Protein AF-A0A9K3JMQ7-F1 (afdb_monomer)

Sequence (99 aa):
MACERYFRIPDPVSRMARLDEGLKDITVRLMHLDPPQQFTNGTRRERKIDGGFRYTLTRWKKFMKAARINVRDRVHYSFDENDQVLSVELVVPYVRRSH

Solvent-accessible surface area (backbone atoms only — not comparable to full-atom values): 6060 Å² total; per-residue (Å²): 136,90,76,94,66,65,84,67,59,48,72,68,56,42,58,62,63,40,44,87,84,42,77,50,64,38,33,38,35,34,62,64,41,90,75,63,46,72,53,74,37,45,46,41,85,43,77,44,94,89,60,65,76,46,51,35,50,72,56,44,71,59,49,35,62,73,66,72,57,57,68,76,38,49,72,43,66,50,70,42,63,91,78,33,32,40,34,36,59,41,77,46,76,65,78,80,79,84,127

Radius of gyration: 13.95 Å; Cα contacts (8 Å, |Δi|>4): 159; chains: 1; bounding box: 29×41×32 Å

Nearest PDB structures (foldseek):
  8oj1-assembly1_A-2  TM=5.433E-01  e=5.582E-02  Marchantia polymorpha
  7et6-assembly1_A  TM=5.514E-01  e=2.271E-01  Arabidopsis thaliana
  5vcb-assembly5_U  TM=3.945E-01  e=5.418E+00  Escherichia coli K-12
  5mmm-assembly1_J  TM=3.489E-01  e=5.418E+00  Spinacia oleracea
  1e9s-assembly2_K  TM=3.407E-01  e=9.382E+00  Escherichia coli

Secondary structure (DSSP, 8-state):
-----S----HHHHHHTTTTT---EEEEEETTSSS-EEEEEEEEEEE-TTSSEEEEETTHHHHHHHTTPPTT-EEEEEEETTTTEEEEEEEE-------

pLDDT: mean 84.37, std 12.42, range [34.94, 94.31]

Structure (mmCIF, N/CA/C/O backbone):
data_AF-A0A9K3JMQ7-F1
#
_entry.id   AF-A0A9K3JMQ7-F1
#
loop_
_atom_site.group_PDB
_atom_site.id
_atom_site.type_symbol
_atom_site.label_atom_id
_atom_site.label_alt_id
_atom_site.label_comp_id
_atom_site.label_asym_id
_atom_site.label_entity_id
_atom_site.label_seq_id
_atom_site.pdbx_PDB_ins_code
_atom_site.Cartn_x
_atom_site.Cartn_y
_atom_site.Cartn_z
_atom_site.occupancy
_atom_site.B_iso_or_equiv
_atom_site.auth_seq_id
_atom_site.auth_comp_id
_atom_site.auth_asym_id
_atom_site.auth_atom_id
_atom_site.pdbx_PDB_model_num
ATOM 1 N N . MET A 1 1 ? 11.463 -23.941 -4.158 1.00 36.66 1 MET A N 1
ATOM 2 C CA . MET A 1 1 ? 10.575 -22.943 -4.799 1.00 36.66 1 MET A CA 1
ATOM 3 C C . MET A 1 1 ? 10.173 -21.916 -3.748 1.00 36.66 1 MET A C 1
ATOM 5 O O . MET A 1 1 ? 9.362 -22.218 -2.882 1.00 36.66 1 MET A O 1
ATOM 9 N N . ALA A 1 2 ? 10.851 -20.768 -3.699 1.00 36.75 2 ALA A N 1
ATOM 10 C CA . ALA A 1 2 ? 10.751 -19.853 -2.563 1.00 36.75 2 ALA A CA 1
ATOM 11 C C . ALA A 1 2 ? 9.576 -18.864 -2.702 1.00 36.75 2 ALA A C 1
ATOM 13 O O . ALA A 1 2 ? 9.628 -17.925 -3.488 1.00 36.75 2 ALA A O 1
ATOM 14 N N . CYS A 1 3 ? 8.575 -19.057 -1.840 1.00 34.94 3 CYS A N 1
ATOM 15 C CA . CYS A 1 3 ? 7.827 -17.999 -1.154 1.00 34.94 3 CYS A CA 1
ATOM 16 C C . CYS A 1 3 ? 7.085 -16.946 -2.001 1.00 34.94 3 CYS A C 1
ATOM 18 O O . CYS A 1 3 ? 7.414 -15.758 -1.980 1.00 34.94 3 CYS A O 1
ATOM 20 N N . GLU A 1 4 ? 5.945 -17.321 -2.579 1.00 47.03 4 GLU A N 1
ATOM 21 C CA . GLU A 1 4 ? 4.852 -16.362 -2.806 1.00 47.03 4 GLU A CA 1
ATOM 22 C C . GLU A 1 4 ? 3.832 -16.470 -1.673 1.00 47.03 4 GLU A C 1
ATOM 24 O O . GLU A 1 4 ? 2.730 -16.989 -1.808 1.00 47.03 4 GLU A O 1
ATOM 29 N N . ARG A 1 5 ? 4.264 -16.046 -0.484 1.00 52.50 5 ARG A N 1
ATOM 30 C CA . ARG A 1 5 ? 3.448 -16.028 0.733 1.00 52.50 5 ARG A CA 1
ATOM 31 C C . ARG A 1 5 ? 3.430 -14.644 1.377 1.00 52.50 5 ARG A C 1
ATOM 33 O O . ARG A 1 5 ? 3.340 -14.565 2.586 1.00 52.50 5 ARG A O 1
ATOM 40 N N . TYR A 1 6 ? 3.536 -13.547 0.632 1.00 57.22 6 TYR A N 1
ATOM 41 C CA . TYR A 1 6 ? 3.486 -12.212 1.242 1.00 57.22 6 TYR A CA 1
ATOM 42 C C . TYR A 1 6 ? 2.729 -11.238 0.347 1.00 57.22 6 TYR A C 1
ATOM 44 O O . TYR A 1 6 ? 2.836 -11.324 -0.876 1.00 57.22 6 TYR A O 1
ATOM 52 N N . PHE A 1 7 ? 1.988 -10.314 0.967 1.00 60.50 7 PHE A N 1
ATOM 53 C CA . PHE A 1 7 ? 1.522 -9.097 0.301 1.00 60.50 7 PHE A CA 1
ATOM 54 C C . PHE A 1 7 ? 2.766 -8.344 -0.232 1.00 60.50 7 PHE A C 1
ATOM 56 O O . PHE A 1 7 ? 3.876 -8.548 0.267 1.00 60.50 7 PHE A O 1
ATOM 63 N N . ARG A 1 8 ? 2.634 -7.580 -1.314 1.00 76.12 8 ARG A N 1
ATOM 64 C CA . ARG A 1 8 ? 3.725 -6.845 -1.987 1.00 76.12 8 ARG A CA 1
ATOM 65 C C . ARG A 1 8 ? 3.155 -5.534 -2.516 1.00 76.12 8 ARG A C 1
ATOM 67 O O . ARG A 1 8 ? 1.933 -5.405 -2.561 1.00 76.12 8 ARG A O 1
ATOM 74 N N . ILE A 1 9 ? 4.009 -4.591 -2.933 1.00 83.00 9 ILE A N 1
ATOM 75 C CA . ILE A 1 9 ? 3.520 -3.400 -3.642 1.00 83.00 9 ILE A CA 1
ATOM 76 C C . ILE A 1 9 ? 2.812 -3.890 -4.913 1.00 83.00 9 ILE A C 1
ATOM 78 O O . ILE A 1 9 ? 3.441 -4.584 -5.715 1.00 83.00 9 ILE A O 1
ATOM 82 N N . PRO A 1 10 ? 1.519 -3.585 -5.094 1.00 83.25 10 PRO A N 1
ATOM 83 C CA . PRO A 1 10 ? 0.778 -4.032 -6.264 1.00 83.25 10 PRO A CA 1
ATOM 84 C C . PRO A 1 10 ? 1.377 -3.459 -7.553 1.00 83.25 10 PRO A C 1
ATOM 86 O O . PRO A 1 10 ? 1.842 -2.318 -7.574 1.00 83.25 10 PRO A O 1
ATOM 89 N N . ASP A 1 11 ? 1.335 -4.217 -8.649 1.00 84.06 11 ASP A N 1
ATOM 90 C CA . ASP A 1 11 ? 1.858 -3.767 -9.948 1.00 84.06 11 ASP A CA 1
ATOM 91 C C . ASP A 1 11 ? 1.241 -2.424 -10.417 1.00 84.06 11 ASP A C 1
ATOM 93 O O . ASP A 1 11 ? 1.986 -1.583 -10.923 1.00 84.06 11 ASP A O 1
ATOM 97 N N . PRO A 1 12 ? -0.067 -2.134 -10.209 1.00 87.25 12 PRO A N 1
ATOM 98 C CA . PRO A 1 12 ? -0.622 -0.806 -10.482 1.00 87.25 12 PRO A CA 1
ATOM 99 C C . PRO A 1 12 ? 0.054 0.310 -9.679 1.00 87.25 12 PRO A C 1
ATOM 101 O O . PRO A 1 12 ? 0.402 1.336 -10.249 1.00 87.25 12 PRO A O 1
ATOM 104 N N . VAL A 1 13 ? 0.299 0.092 -8.383 1.00 88.44 13 VAL A N 1
ATOM 105 C CA . VAL A 1 13 ? 0.971 1.071 -7.511 1.00 88.44 13 VAL A CA 1
ATOM 106 C C . VAL A 1 13 ? 2.414 1.274 -7.946 1.00 88.44 13 VAL A C 1
ATOM 108 O O . VAL A 1 13 ? 2.877 2.402 -8.009 1.00 88.44 13 VAL A O 1
ATOM 111 N N . SER A 1 14 ? 3.111 0.196 -8.305 1.00 87.69 14 SER A N 1
ATOM 112 C CA . SER A 1 14 ? 4.496 0.283 -8.778 1.00 87.69 14 SER A CA 1
ATOM 113 C C . SER A 1 14 ? 4.619 1.128 -10.049 1.00 87.69 14 SER A C 1
ATOM 115 O O . SER A 1 14 ? 5.574 1.890 -10.176 1.00 87.69 14 SER A O 1
ATOM 117 N N . ARG A 1 15 ? 3.641 1.008 -10.961 1.00 89.06 15 ARG A N 1
ATOM 118 C CA . ARG A 1 15 ? 3.561 1.813 -12.188 1.00 89.06 15 ARG A CA 1
ATOM 119 C C . ARG A 1 15 ? 3.221 3.272 -11.900 1.00 89.06 15 ARG A C 1
ATOM 121 O O . ARG A 1 15 ? 3.927 4.142 -12.386 1.00 89.06 15 ARG A O 1
ATOM 128 N N . MET A 1 16 ? 2.206 3.538 -11.075 1.00 90.81 16 MET A N 1
ATOM 129 C CA . MET A 1 16 ? 1.845 4.910 -10.678 1.00 90.81 16 MET A CA 1
ATOM 130 C C . MET A 1 16 ? 2.993 5.602 -9.927 1.00 90.81 16 MET A C 1
ATOM 132 O O . MET A 1 16 ? 3.287 6.765 -10.148 1.00 90.81 16 MET A O 1
ATOM 136 N N . ALA A 1 17 ? 3.731 4.879 -9.086 1.00 89.56 17 ALA A N 1
ATOM 137 C CA . ALA A 1 17 ? 4.910 5.413 -8.405 1.00 89.56 17 ALA A CA 1
ATOM 138 C C . ALA A 1 17 ? 6.134 5.604 -9.334 1.00 89.56 17 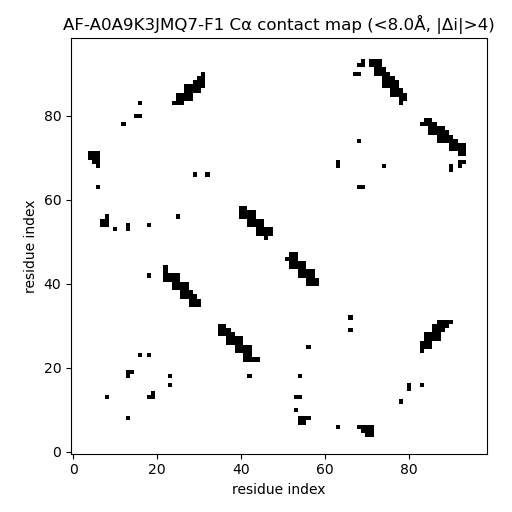ALA A C 1
ATOM 140 O O . ALA A 1 17 ? 7.128 6.224 -8.937 1.00 89.56 17 ALA A O 1
ATOM 141 N N . ARG A 1 18 ? 6.078 5.097 -10.577 1.00 91.12 18 ARG A N 1
ATOM 142 C CA . ARG A 1 18 ? 7.174 5.111 -11.566 1.00 91.12 18 ARG A CA 1
ATOM 143 C C . ARG A 1 18 ? 8.465 4.507 -11.002 1.00 91.12 18 ARG A C 1
ATOM 145 O O . ARG A 1 18 ? 9.554 5.061 -11.156 1.00 91.12 18 ARG A O 1
ATOM 152 N N . LEU A 1 19 ? 8.338 3.380 -10.289 1.00 89.25 19 LEU A N 1
ATOM 153 C CA . LEU A 1 19 ? 9.474 2.712 -9.629 1.00 89.25 19 LEU A CA 1
A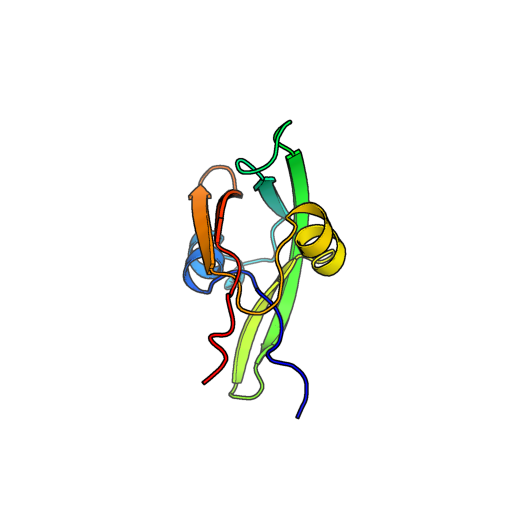TOM 154 C C . LEU A 1 19 ? 10.446 2.053 -10.618 1.00 89.25 19 LEU A C 1
ATOM 156 O O . LEU A 1 19 ? 11.566 1.683 -10.257 1.00 89.25 19 LEU A O 1
ATOM 160 N N . ASP A 1 20 ? 10.012 1.870 -11.860 1.00 86.12 20 ASP A N 1
ATOM 161 C CA . ASP A 1 20 ? 10.824 1.430 -12.988 1.00 86.12 20 ASP A CA 1
ATOM 162 C C . ASP A 1 20 ? 11.802 2.493 -13.479 1.00 86.12 20 ASP A C 1
ATOM 164 O O . ASP A 1 20 ? 12.930 2.141 -13.825 1.00 86.12 20 ASP A O 1
ATOM 168 N N . GLU A 1 21 ? 11.428 3.767 -13.401 1.00 88.94 21 GLU A N 1
ATOM 169 C CA . GLU A 1 21 ? 12.310 4.886 -13.738 1.00 88.94 21 GLU A CA 1
ATOM 170 C C . GLU A 1 21 ? 13.301 5.205 -12.611 1.00 88.94 21 GLU A C 1
ATOM 172 O O . GLU A 1 21 ? 14.426 5.637 -12.860 1.00 88.94 21 GLU A O 1
ATOM 177 N N . GLY A 1 22 ? 12.912 4.955 -11.360 1.00 88.69 22 GLY A N 1
ATOM 178 C CA . GLY A 1 22 ? 13.779 5.140 -10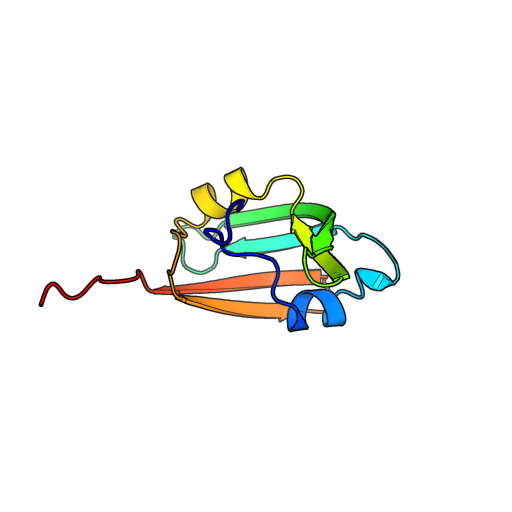.205 1.00 88.69 22 GLY A CA 1
ATOM 179 C C . GLY A 1 22 ? 13.122 4.674 -8.914 1.00 88.69 22 GLY A C 1
ATOM 180 O O . GLY A 1 22 ? 11.928 4.870 -8.704 1.00 88.69 22 GLY A O 1
ATOM 181 N N . LEU A 1 23 ? 13.909 4.068 -8.023 1.00 90.12 23 LEU A N 1
ATOM 182 C CA . LEU A 1 23 ? 13.421 3.711 -6.693 1.00 90.12 23 LEU A CA 1
ATOM 183 C C . LEU A 1 23 ? 13.112 4.988 -5.909 1.00 90.12 23 LEU A C 1
ATOM 185 O O . LEU A 1 23 ? 13.965 5.864 -5.786 1.00 90.12 23 LEU A O 1
ATOM 189 N N . LYS A 1 24 ? 11.895 5.065 -5.375 1.00 91.19 24 LYS A N 1
ATOM 190 C CA . LYS A 1 24 ? 11.409 6.187 -4.569 1.00 91.19 24 LYS A CA 1
ATOM 191 C C . LYS A 1 24 ? 10.968 5.715 -3.197 1.00 91.19 24 LYS A C 1
ATOM 193 O O . LYS A 1 24 ? 10.700 4.527 -2.989 1.00 91.19 24 LYS A O 1
ATOM 198 N N . ASP A 1 25 ? 10.885 6.655 -2.276 1.00 92.00 25 ASP A N 1
ATOM 199 C CA . ASP A 1 25 ? 10.268 6.425 -0.984 1.00 92.00 25 ASP A CA 1
ATOM 200 C C . ASP A 1 25 ? 8.747 6.478 -1.128 1.00 92.00 25 ASP A C 1
ATOM 202 O O . ASP A 1 25 ? 8.211 7.350 -1.806 1.00 92.00 25 ASP A O 1
ATOM 206 N N . ILE A 1 26 ? 8.055 5.525 -0.503 1.00 92.00 26 ILE A N 1
ATOM 207 C CA . ILE A 1 26 ? 6.593 5.493 -0.451 1.00 92.00 26 ILE A CA 1
ATOM 208 C C . ILE A 1 26 ? 6.175 5.705 0.995 1.00 92.00 26 ILE A C 1
ATOM 210 O O . ILE A 1 26 ? 6.609 4.984 1.906 1.00 92.00 26 ILE A O 1
ATOM 214 N N . THR A 1 27 ? 5.306 6.686 1.197 1.00 93.25 27 THR A N 1
ATOM 215 C CA . THR A 1 27 ? 4.647 6.903 2.480 1.00 93.25 27 THR A CA 1
ATOM 216 C C . THR A 1 27 ? 3.461 5.964 2.573 1.00 93.25 27 THR A C 1
ATOM 218 O O . THR A 1 27 ? 2.635 5.893 1.675 1.00 93.25 27 THR A O 1
ATOM 221 N N . VAL A 1 28 ? 3.373 5.201 3.653 1.00 91.38 28 VAL A N 1
ATOM 222 C CA . VAL A 1 28 ? 2.278 4.265 3.880 1.00 91.38 28 VAL A CA 1
ATOM 223 C C . VAL A 1 28 ? 1.430 4.763 5.032 1.00 91.38 28 VAL A C 1
ATOM 225 O O . VAL A 1 28 ? 1.959 5.021 6.113 1.00 91.38 28 VAL A O 1
ATOM 228 N N . ARG A 1 29 ? 0.120 4.870 4.806 1.00 94.12 29 ARG A N 1
ATOM 229 C CA . ARG A 1 29 ? -0.861 5.331 5.788 1.00 94.12 29 ARG A CA 1
ATOM 230 C C . ARG A 1 29 ? -1.836 4.205 6.120 1.00 94.12 29 ARG A C 1
ATOM 232 O O . ARG A 1 29 ? -2.568 3.729 5.265 1.00 94.12 29 ARG A O 1
ATOM 239 N N . LEU A 1 30 ? -1.840 3.753 7.364 1.00 93.31 30 LEU A N 1
ATOM 240 C CA . LEU A 1 30 ? -2.686 2.676 7.869 1.00 93.31 30 LEU A CA 1
ATOM 241 C C . LEU A 1 30 ? -3.949 3.281 8.485 1.00 93.31 30 LEU A C 1
ATOM 243 O O . LEU A 1 30 ? -3.999 3.534 9.687 1.00 93.31 30 LEU A O 1
ATOM 247 N N . MET A 1 31 ? -4.948 3.541 7.643 1.00 93.62 31 MET A N 1
ATOM 248 C CA . MET A 1 31 ? -6.205 4.192 8.040 1.00 93.62 31 MET A CA 1
ATOM 249 C C . MET A 1 31 ? -7.139 3.271 8.824 1.00 93.62 31 MET A C 1
ATOM 251 O O . MET A 1 31 ? -7.949 3.742 9.610 1.00 93.62 31 MET A O 1
ATOM 255 N N . HIS A 1 32 ? -7.004 1.960 8.637 1.00 89.31 32 HIS A N 1
ATOM 256 C CA . HIS A 1 32 ? -7.794 0.942 9.333 1.00 89.31 32 HIS A CA 1
ATOM 257 C C . HIS A 1 32 ? -7.378 0.703 10.799 1.00 89.31 32 HIS A C 1
ATOM 259 O O . HIS A 1 32 ? -7.966 -0.150 11.464 1.00 89.31 32 HIS A O 1
ATOM 265 N N . LEU A 1 33 ? -6.330 1.372 11.290 1.00 90.62 33 LEU A N 1
ATOM 266 C CA . LEU A 1 33 ? -5.885 1.282 12.682 1.00 90.62 33 LEU A CA 1
ATOM 267 C C . LEU A 1 33 ? -6.401 2.476 13.482 1.00 90.62 33 LEU A C 1
ATOM 269 O O . LEU A 1 33 ? -6.523 3.572 12.943 1.00 90.62 33 LEU A O 1
ATOM 273 N N . ASP A 1 34 ? -6.617 2.264 14.779 1.00 88.69 34 ASP A N 1
ATOM 274 C CA . ASP A 1 34 ? -6.947 3.321 15.731 1.00 88.69 34 ASP A CA 1
ATOM 275 C C . ASP A 1 34 ? -5.883 3.375 16.851 1.00 88.69 34 ASP A C 1
ATOM 277 O O . ASP A 1 34 ? -5.723 2.385 17.578 1.00 88.69 34 ASP A O 1
ATOM 281 N N . PRO A 1 35 ? -5.091 4.463 16.963 1.00 89.69 35 PRO A N 1
ATOM 282 C CA . PRO A 1 35 ? -5.043 5.608 16.048 1.00 89.69 35 PRO A CA 1
ATOM 283 C C . PRO A 1 35 ? -4.406 5.249 14.684 1.00 89.69 35 PRO A C 1
ATOM 285 O O . PRO A 1 35 ? -3.583 4.322 14.617 1.00 89.69 35 PRO A O 1
ATOM 288 N N . PRO A 1 36 ? -4.713 5.999 13.604 1.00 90.81 36 PRO A N 1
ATOM 289 C CA . PRO A 1 36 ? -4.077 5.806 12.306 1.00 90.81 36 PRO A CA 1
ATOM 290 C C . PRO A 1 36 ? -2.559 5.949 12.397 1.00 90.81 36 PRO A C 1
ATOM 292 O O . PRO A 1 36 ? -2.040 6.848 13.060 1.00 90.81 36 PRO A O 1
ATOM 295 N N . GLN A 1 37 ? -1.831 5.078 11.701 1.00 93.12 37 GLN A N 1
ATOM 296 C CA . GLN A 1 37 ? -0.365 5.104 11.688 1.00 93.12 37 GLN A CA 1
ATOM 297 C C . GLN A 1 37 ? 0.156 5.479 10.309 1.00 93.12 37 GLN A C 1
ATOM 299 O O . GLN A 1 37 ? -0.405 5.059 9.300 1.00 93.12 37 GLN A O 1
ATOM 304 N N . GLN A 1 38 ? 1.261 6.218 10.251 1.00 92.94 38 GLN A N 1
ATOM 305 C CA . GLN A 1 38 ? 1.942 6.516 8.995 1.00 92.94 38 GLN A CA 1
ATOM 306 C C . GLN A 1 38 ? 3.449 6.346 9.120 1.00 92.94 38 GLN A C 1
ATOM 308 O O . GLN A 1 38 ? 4.033 6.614 10.171 1.00 92.94 38 GLN A O 1
ATOM 313 N N . PHE A 1 39 ? 4.084 5.906 8.042 1.00 90.94 39 PHE A N 1
ATOM 314 C CA . PHE A 1 39 ? 5.537 5.832 7.956 1.00 90.94 39 PHE A CA 1
ATOM 315 C C . PHE A 1 39 ? 6.002 5.813 6.509 1.00 90.94 39 PHE A C 1
ATOM 317 O O . PHE A 1 39 ? 5.335 5.273 5.631 1.00 90.94 39 PHE A O 1
ATOM 324 N N . THR A 1 40 ? 7.200 6.331 6.281 1.00 91.81 40 THR A N 1
ATOM 325 C CA . THR A 1 40 ? 7.835 6.346 4.966 1.00 91.81 40 THR A CA 1
ATOM 326 C C . THR A 1 40 ? 8.890 5.254 4.897 1.00 91.81 40 THR A C 1
ATOM 328 O O . THR A 1 40 ? 9.698 5.089 5.813 1.00 91.81 40 THR A O 1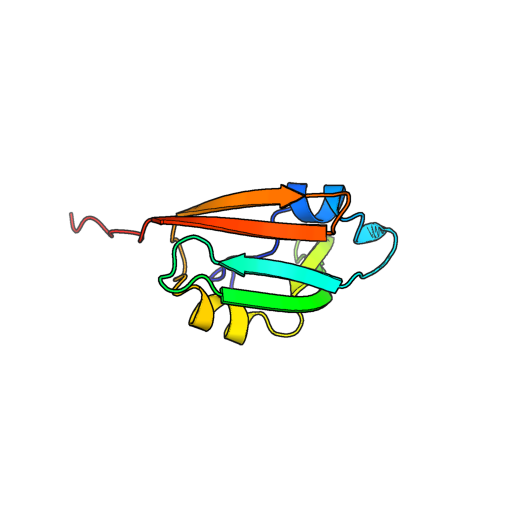
ATOM 331 N N . ASN A 1 41 ? 8.863 4.467 3.824 1.00 90.50 41 ASN A N 1
ATOM 332 C CA . ASN A 1 41 ? 9.872 3.450 3.561 1.00 90.50 41 ASN A CA 1
ATOM 333 C C . ASN A 1 41 ? 10.365 3.566 2.123 1.00 90.50 41 ASN A C 1
ATOM 335 O O . ASN A 1 41 ? 9.563 3.655 1.195 1.00 90.50 41 ASN A O 1
ATOM 339 N N . GLY A 1 42 ? 11.677 3.428 1.940 1.00 91.75 42 GLY A N 1
ATOM 340 C CA . GLY A 1 42 ? 12.253 3.273 0.610 1.00 91.75 42 GLY A CA 1
ATOM 341 C C . GLY A 1 42 ? 11.795 2.001 -0.079 1.00 91.75 42 GLY A C 1
ATOM 342 O O . GLY A 1 42 ? 11.421 1.019 0.577 1.00 91.75 42 GLY A O 1
ATOM 343 N N . THR A 1 43 ? 11.863 2.005 -1.403 1.00 91.56 43 THR A N 1
ATOM 344 C CA . THR A 1 43 ? 11.546 0.849 -2.241 1.00 91.56 43 THR A CA 1
ATOM 345 C C . THR A 1 43 ? 12.801 0.080 -2.644 1.00 91.56 43 THR A C 1
ATOM 347 O O . THR A 1 43 ? 13.922 0.584 -2.627 1.00 91.56 43 THR A O 1
ATOM 350 N N . ARG A 1 44 ? 12.625 -1.196 -2.982 1.00 89.69 44 ARG A N 1
ATOM 351 C CA . ARG A 1 44 ? 13.666 -2.071 -3.515 1.00 89.69 44 ARG A CA 1
ATOM 352 C C . ARG A 1 44 ? 13.122 -2.844 -4.705 1.00 89.69 44 ARG A C 1
ATOM 354 O O . ARG A 1 44 ? 11.994 -3.332 -4.676 1.00 89.69 44 ARG A O 1
ATOM 361 N N . ARG A 1 45 ? 13.977 -3.009 -5.712 1.00 89.31 45 ARG A N 1
ATOM 362 C CA . ARG A 1 45 ? 13.737 -3.855 -6.881 1.00 89.31 45 ARG A CA 1
ATOM 363 C C . ARG A 1 45 ? 14.110 -5.310 -6.595 1.00 89.31 45 ARG A C 1
ATOM 365 O O . ARG A 1 45 ? 15.213 -5.596 -6.128 1.00 89.31 45 ARG A O 1
ATOM 372 N N . GLU A 1 46 ? 13.216 -6.228 -6.930 1.00 87.25 46 GLU A N 1
ATOM 373 C CA . GLU A 1 46 ? 13.440 -7.673 -6.910 1.00 87.25 46 GLU A CA 1
ATOM 374 C C . GLU A 1 46 ? 13.216 -8.255 -8.309 1.00 87.25 46 GLU A C 1
ATOM 376 O O . GLU A 1 46 ? 12.339 -7.807 -9.046 1.00 87.25 46 GLU A O 1
ATOM 381 N N . ARG A 1 47 ? 14.001 -9.266 -8.690 1.00 84.25 47 ARG A N 1
ATOM 382 C CA . ARG A 1 47 ? 13.825 -9.970 -9.967 1.00 84.25 47 ARG A CA 1
ATOM 383 C C . ARG A 1 47 ? 12.731 -11.026 -9.814 1.00 84.25 47 ARG A C 1
ATOM 385 O O . ARG A 1 47 ? 12.756 -11.780 -8.837 1.00 84.25 47 ARG A O 1
ATOM 392 N N . LYS A 1 48 ? 11.772 -11.075 -10.741 1.00 82.88 48 LYS A N 1
ATOM 393 C CA . LYS A 1 48 ? 10.773 -12.152 -10.765 1.00 82.88 48 LYS A CA 1
ATOM 394 C C . LYS A 1 48 ? 11.402 -13.434 -11.341 1.00 82.88 48 LYS A C 1
ATOM 396 O O . LYS A 1 48 ? 12.399 -13.364 -12.062 1.00 82.88 48 LYS A O 1
ATOM 401 N N . ILE A 1 49 ? 10.859 -14.599 -10.981 1.00 78.19 49 ILE A N 1
ATOM 402 C CA . ILE A 1 49 ? 11.385 -15.910 -11.419 1.00 78.19 49 ILE A CA 1
ATOM 403 C C . ILE A 1 49 ? 11.101 -16.133 -12.913 1.00 78.19 49 ILE A C 1
ATOM 405 O O . ILE A 1 49 ? 11.927 -16.695 -13.621 1.00 78.19 49 ILE A O 1
ATOM 409 N N . ASP A 1 50 ? 9.960 -15.640 -13.381 1.00 81.44 50 ASP A N 1
ATOM 410 C CA . ASP A 1 50 ? 9.458 -15.650 -14.759 1.00 81.44 50 ASP A CA 1
ATOM 411 C C . ASP A 1 50 ? 10.038 -14.527 -15.642 1.00 81.44 50 ASP A C 1
ATOM 413 O O . ASP A 1 50 ? 9.721 -14.438 -16.824 1.00 81.44 50 ASP A O 1
ATOM 417 N N . GLY A 1 51 ? 10.929 -13.693 -15.096 1.00 79.56 51 GLY A N 1
ATOM 418 C CA . GLY A 1 51 ? 11.503 -12.545 -15.794 1.00 79.56 51 GLY A CA 1
ATOM 419 C C . GLY A 1 51 ? 10.818 -11.219 -15.449 1.00 79.56 51 GLY A C 1
ATOM 420 O O . GLY A 1 51 ? 9.697 -11.155 -14.955 1.00 79.56 51 GLY A O 1
ATOM 421 N N . GLY A 1 52 ? 11.543 -10.121 -15.657 1.00 83.81 52 GLY A N 1
ATOM 422 C CA . GLY A 1 52 ? 11.111 -8.786 -15.244 1.00 83.81 52 GLY A CA 1
ATOM 423 C C . GLY A 1 52 ? 11.377 -8.471 -13.769 1.00 83.81 52 GLY A C 1
ATOM 424 O O . GLY A 1 52 ? 12.080 -9.193 -13.048 1.00 83.81 52 GLY A O 1
ATOM 425 N N . PHE A 1 53 ? 10.838 -7.336 -13.334 1.00 84.75 53 PHE A N 1
ATOM 426 C CA . PHE A 1 53 ? 11.058 -6.786 -12.003 1.00 84.75 53 PHE A CA 1
ATOM 427 C C . PHE A 1 53 ? 9.751 -6.630 -11.237 1.00 84.75 53 PHE A C 1
ATOM 429 O O . PHE A 1 53 ? 8.682 -6.432 -11.809 1.00 84.75 53 PHE A O 1
ATOM 436 N N . ARG A 1 54 ? 9.859 -6.727 -9.917 1.00 86.44 54 ARG A N 1
ATOM 437 C CA . ARG A 1 54 ? 8.821 -6.351 -8.961 1.00 86.44 54 ARG A CA 1
ATOM 438 C C . ARG A 1 54 ? 9.418 -5.435 -7.905 1.00 86.44 54 ARG A C 1
ATOM 440 O O . ARG A 1 54 ? 10.634 -5.437 -7.696 1.00 86.44 54 ARG A O 1
ATOM 447 N N . TYR A 1 55 ? 8.559 -4.706 -7.210 1.00 88.12 55 TYR A N 1
ATOM 448 C CA . TYR A 1 55 ? 8.975 -3.732 -6.210 1.00 88.12 55 TYR A CA 1
ATOM 449 C C . TYR A 1 55 ? 8.406 -4.074 -4.838 1.00 88.12 55 TYR A C 1
ATOM 451 O O . TYR A 1 55 ? 7.325 -4.647 -4.698 1.00 88.12 55 TYR A O 1
ATOM 459 N N . THR A 1 56 ? 9.176 -3.759 -3.804 1.00 88.62 56 THR A N 1
ATOM 460 C CA . THR A 1 56 ? 8.796 -3.974 -2.406 1.00 88.62 56 THR A CA 1
ATOM 461 C C . THR A 1 56 ? 9.330 -2.848 -1.532 1.00 88.62 56 THR A C 1
ATOM 463 O O . THR A 1 56 ? 10.248 -2.137 -1.934 1.00 88.62 56 THR A O 1
ATOM 466 N N . LEU A 1 57 ? 8.794 -2.690 -0.322 1.00 88.75 57 LEU A N 1
ATOM 467 C CA . LEU A 1 57 ? 9.347 -1.758 0.662 1.00 88.75 57 LEU A CA 1
ATOM 468 C C . LEU A 1 57 ? 10.583 -2.374 1.334 1.00 88.75 57 LEU A C 1
ATOM 470 O O . LEU A 1 57 ? 10.582 -3.539 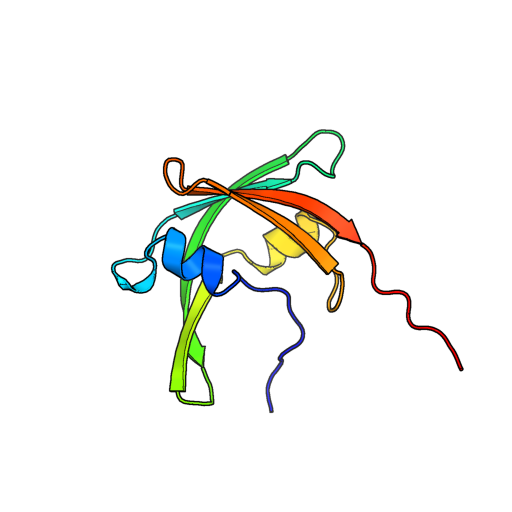1.731 1.00 88.75 57 LEU A O 1
ATOM 474 N N . THR A 1 58 ? 11.626 -1.580 1.555 1.00 87.44 58 THR A N 1
ATOM 475 C CA . THR A 1 58 ? 12.875 -1.990 2.230 1.00 87.44 58 THR A CA 1
ATOM 476 C C . THR A 1 58 ? 12.641 -2.586 3.622 1.00 87.44 58 THR A C 1
ATOM 478 O O . THR A 1 58 ? 13.320 -3.532 4.020 1.00 87.44 58 THR A O 1
ATOM 481 N N . ARG A 1 59 ? 11.640 -2.091 4.362 1.00 83.75 59 ARG A N 1
ATOM 482 C CA . ARG A 1 59 ? 11.234 -2.591 5.689 1.00 83.75 59 ARG A CA 1
ATOM 483 C C . ARG A 1 59 ? 9.896 -3.333 5.655 1.00 83.75 59 ARG A C 1
ATOM 485 O O . ARG A 1 59 ? 9.109 -3.257 6.598 1.00 83.75 59 ARG A O 1
ATOM 492 N N . TRP A 1 60 ? 9.663 -4.109 4.598 1.00 81.94 60 TRP A N 1
ATOM 493 C CA . TRP A 1 60 ? 8.406 -4.820 4.345 1.00 81.94 60 TRP A CA 1
ATOM 494 C C . TRP A 1 60 ? 7.837 -5.602 5.542 1.00 81.94 60 TRP A C 1
ATOM 496 O O . TRP A 1 60 ? 6.664 -5.477 5.883 1.00 81.94 60 TRP A O 1
ATOM 506 N N . LYS A 1 61 ? 8.672 -6.394 6.229 1.00 82.06 61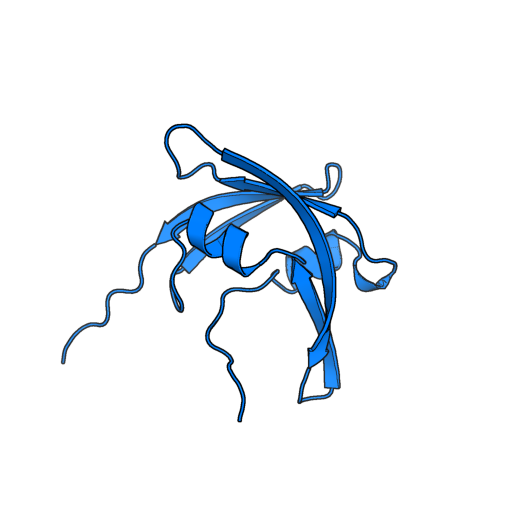 LYS A N 1
ATOM 507 C CA . LYS A 1 61 ? 8.227 -7.190 7.388 1.00 82.06 61 LYS A CA 1
ATOM 508 C C . LYS A 1 61 ? 7.694 -6.317 8.529 1.00 82.06 61 LYS A C 1
ATOM 510 O O . LYS A 1 61 ? 6.739 -6.709 9.194 1.00 82.06 61 LYS A O 1
ATOM 515 N N . LYS A 1 62 ? 8.300 -5.143 8.749 1.00 84.38 62 LYS A N 1
ATOM 516 C CA . LYS A 1 62 ? 7.823 -4.176 9.748 1.00 84.38 62 LYS A CA 1
ATOM 517 C C . LYS A 1 62 ? 6.486 -3.579 9.316 1.00 84.38 62 LYS A C 1
ATOM 519 O O . LYS A 1 62 ? 5.595 -3.497 10.150 1.00 84.38 62 LYS A O 1
ATOM 524 N N . PHE A 1 63 ? 6.332 -3.261 8.026 1.00 85.12 63 PHE A N 1
ATOM 525 C CA . PHE A 1 63 ? 5.061 -2.804 7.459 1.00 85.12 63 PHE A CA 1
ATOM 526 C C . PHE A 1 63 ? 3.935 -3.827 7.686 1.00 85.12 63 PHE A C 1
ATOM 528 O O . PHE A 1 63 ? 2.934 -3.468 8.293 1.00 85.12 63 PHE A O 1
ATOM 535 N N . MET A 1 64 ? 4.103 -5.100 7.296 1.00 86.94 64 MET A N 1
ATOM 536 C CA . MET A 1 64 ? 3.032 -6.101 7.462 1.00 86.94 64 MET A CA 1
ATOM 537 C C . MET A 1 64 ? 2.648 -6.293 8.931 1.00 86.94 64 MET A C 1
ATOM 539 O O . MET A 1 64 ? 1.467 -6.388 9.252 1.00 86.94 64 MET A O 1
ATOM 543 N N . LYS A 1 65 ? 3.647 -6.313 9.827 1.00 87.81 65 LYS A N 1
ATOM 544 C CA . LYS A 1 65 ? 3.415 -6.424 11.271 1.00 87.81 65 LYS A CA 1
ATOM 545 C C . LYS A 1 65 ? 2.644 -5.216 11.811 1.00 87.81 65 LYS A C 1
ATOM 547 O O . LYS A 1 65 ? 1.710 -5.408 12.580 1.00 87.81 65 LYS A O 1
ATOM 552 N N . ALA A 1 66 ? 3.026 -4.001 11.414 1.00 87.62 66 ALA A N 1
ATOM 553 C CA . ALA A 1 66 ? 2.339 -2.776 11.821 1.00 87.62 66 ALA A CA 1
ATOM 554 C C . ALA A 1 66 ? 0.896 -2.745 11.299 1.00 87.62 66 ALA A C 1
ATOM 556 O O . ALA A 1 66 ? -0.024 -2.503 12.069 1.00 87.62 66 ALA A O 1
ATOM 557 N N . ALA A 1 67 ? 0.697 -3.092 10.026 1.00 86.38 67 ALA A N 1
ATOM 558 C CA . ALA A 1 67 ? -0.602 -3.136 9.357 1.00 86.38 67 ALA A CA 1
ATOM 559 C C . ALA A 1 67 ? -1.479 -4.335 9.742 1.00 86.38 67 ALA A C 1
ATOM 561 O O . ALA A 1 67 ? -2.582 -4.463 9.228 1.00 86.38 67 ALA A O 1
ATOM 562 N N . ARG A 1 68 ? -0.998 -5.244 10.603 1.00 88.50 68 ARG A N 1
ATOM 563 C CA . ARG A 1 68 ? -1.709 -6.480 10.981 1.00 88.50 68 ARG A CA 1
ATOM 564 C C . ARG A 1 68 ? -2.180 -7.302 9.764 1.00 88.50 68 ARG A C 1
ATOM 566 O O . ARG A 1 68 ? -3.194 -7.985 9.838 1.00 88.50 68 ARG A O 1
ATOM 573 N N . ILE A 1 69 ? -1.424 -7.251 8.661 1.00 86.75 69 ILE A N 1
ATOM 574 C CA . ILE A 1 69 ? -1.723 -7.970 7.414 1.00 86.75 69 ILE A CA 1
ATOM 575 C C . ILE A 1 69 ? -1.061 -9.342 7.463 1.00 86.75 69 ILE A C 1
ATOM 577 O O . ILE A 1 69 ? 0.167 -9.452 7.549 1.00 86.75 69 ILE A O 1
ATOM 581 N N . ASN A 1 70 ? -1.866 -10.391 7.337 1.00 83.81 70 ASN A N 1
ATOM 582 C CA . ASN A 1 70 ? -1.397 -11.750 7.139 1.00 83.81 70 ASN A CA 1
ATOM 583 C C . ASN A 1 70 ? -1.379 -12.138 5.661 1.00 83.81 70 ASN A C 1
ATOM 585 O O . ASN A 1 70 ? -1.936 -11.502 4.766 1.00 83.81 70 ASN A O 1
ATOM 589 N N . VAL A 1 71 ? -0.703 -13.250 5.402 1.00 77.69 71 VAL A N 1
ATOM 590 C CA . VAL A 1 71 ? -0.662 -13.866 4.082 1.00 77.69 71 VAL A CA 1
ATOM 591 C C . VAL A 1 71 ? -2.073 -14.291 3.679 1.00 77.69 71 VAL A C 1
ATOM 593 O O . VAL A 1 71 ? -2.677 -15.086 4.394 1.00 77.69 71 VAL A O 1
ATOM 596 N N . ARG A 1 72 ? -2.528 -13.852 2.495 1.00 81.25 72 ARG A N 1
ATOM 597 C CA . ARG A 1 72 ? -3.870 -14.071 1.901 1.00 81.25 72 ARG A CA 1
ATOM 598 C C . ARG A 1 72 ? -4.967 -13.115 2.353 1.00 81.25 72 ARG A C 1
ATOM 600 O O . ARG A 1 72 ? -6.055 -13.188 1.781 1.00 81.25 72 ARG A O 1
ATOM 607 N N . ASP A 1 73 ? -4.696 -12.225 3.301 1.00 86.75 73 ASP A N 1
ATOM 608 C CA . ASP A 1 73 ? -5.658 -11.179 3.638 1.00 86.75 73 ASP A CA 1
ATOM 609 C C . ASP A 1 73 ? -5.922 -10.309 2.406 1.00 86.75 73 ASP A C 1
ATOM 611 O O . ASP A 1 73 ? -5.021 -10.040 1.601 1.00 86.75 73 ASP A O 1
ATOM 615 N N . ARG A 1 74 ? -7.175 -9.888 2.238 1.00 87.50 74 ARG A N 1
ATOM 616 C CA . ARG A 1 74 ? -7.529 -8.926 1.195 1.00 87.50 74 ARG A CA 1
ATOM 617 C C . ARG A 1 74 ? -7.295 -7.530 1.744 1.00 87.50 74 ARG A C 1
ATOM 619 O O . ARG A 1 74 ? -7.834 -7.175 2.786 1.00 87.50 74 ARG A O 1
ATOM 626 N N . VAL A 1 75 ? -6.488 -6.751 1.039 1.00 88.06 75 VAL A N 1
ATOM 627 C CA . VAL A 1 75 ? -6.114 -5.396 1.443 1.00 88.06 75 VAL A CA 1
ATOM 628 C C . VAL A 1 75 ? -6.758 -4.422 0.469 1.00 88.06 75 VAL A C 1
ATOM 630 O O . VAL A 1 75 ? -6.474 -4.473 -0.726 1.00 88.06 75 VAL A O 1
ATOM 633 N N . HIS A 1 76 ? -7.622 -3.554 0.981 1.00 91.44 76 HIS A N 1
ATOM 634 C CA . HIS A 1 76 ? -8.165 -2.422 0.244 1.00 91.44 76 HIS A CA 1
ATOM 635 C C . HIS A 1 76 ? -7.234 -1.237 0.446 1.00 91.44 76 HIS A C 1
ATOM 637 O O . HIS A 1 76 ? -6.869 -0.902 1.579 1.00 91.44 76 HIS A O 1
ATOM 643 N N . TYR A 1 77 ? -6.815 -0.641 -0.661 1.00 91.38 77 TYR A N 1
ATOM 644 C CA . TYR A 1 77 ? -5.872 0.455 -0.647 1.00 91.38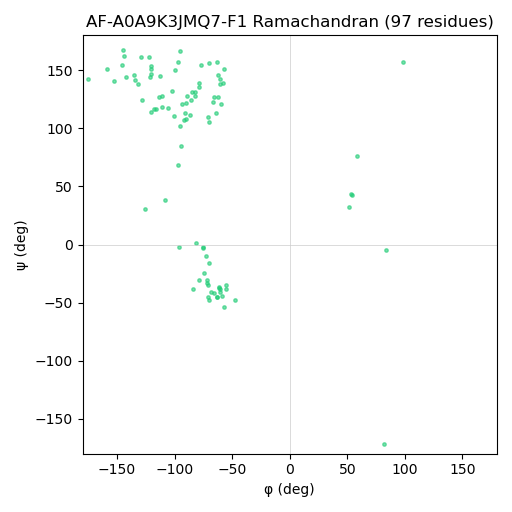 77 TYR A CA 1
ATOM 645 C C . TYR A 1 77 ? -6.171 1.446 -1.765 1.00 91.38 77 TYR A C 1
ATOM 647 O O . TYR A 1 77 ? -6.681 1.077 -2.824 1.00 91.38 77 TYR A O 1
ATOM 655 N N . SER A 1 78 ? -5.752 2.681 -1.540 1.00 93.12 78 SER A N 1
ATOM 656 C CA . SER A 1 78 ? -5.643 3.733 -2.541 1.00 93.12 78 SER A CA 1
ATOM 657 C C . SER A 1 78 ? -4.195 4.210 -2.605 1.00 93.12 78 SER A C 1
ATOM 659 O O . SER A 1 78 ? -3.425 4.050 -1.653 1.00 93.12 78 SER A O 1
ATOM 661 N N . PHE A 1 79 ? -3.791 4.735 -3.757 1.00 93.50 79 PHE A N 1
ATOM 662 C CA . PHE A 1 79 ? -2.464 5.306 -3.939 1.00 93.50 79 PHE A CA 1
ATOM 663 C C . PHE A 1 79 ? -2.587 6.709 -4.518 1.00 93.50 79 PHE A C 1
ATOM 665 O O . PHE A 1 79 ? -3.208 6.879 -5.565 1.00 93.50 79 PHE A O 1
ATOM 672 N N . ASP A 1 80 ? -1.997 7.682 -3.831 1.00 93.31 80 ASP A N 1
ATOM 673 C CA . ASP A 1 80 ? -1.826 9.040 -4.330 1.00 93.31 80 ASP A CA 1
ATOM 674 C C . ASP A 1 80 ? -0.477 9.141 -5.048 1.00 93.31 80 ASP A C 1
ATOM 676 O O . ASP A 1 80 ? 0.580 8.997 -4.429 1.00 93.31 80 ASP A O 1
ATOM 680 N N . GLU A 1 81 ? -0.515 9.354 -6.362 1.00 89.69 81 GLU A N 1
ATOM 681 C CA . GLU A 1 81 ? 0.685 9.501 -7.186 1.00 89.69 81 GLU A CA 1
ATOM 682 C C . GLU A 1 81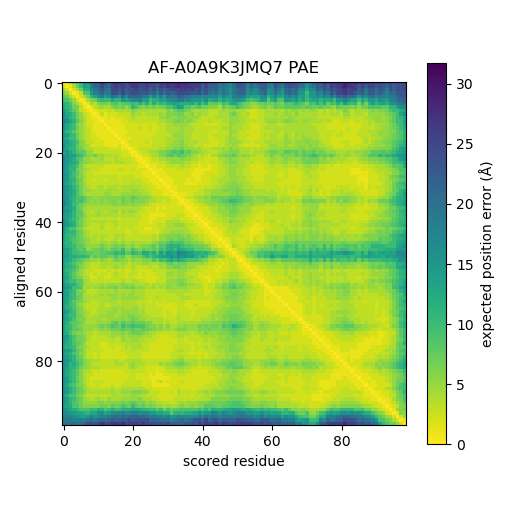 ? 1.413 10.829 -6.939 1.00 89.69 81 GLU A C 1
ATOM 684 O O . GLU A 1 81 ? 2.641 10.868 -7.038 1.00 89.69 81 GLU A O 1
ATOM 689 N N . ASN A 1 82 ? 0.702 11.897 -6.573 1.00 89.12 82 ASN A N 1
ATOM 690 C CA . ASN A 1 82 ? 1.320 13.205 -6.364 1.00 89.12 82 ASN A CA 1
ATOM 691 C C . ASN A 1 82 ? 2.169 13.196 -5.091 1.00 89.12 82 ASN A C 1
ATOM 693 O O . ASN A 1 82 ? 3.325 13.615 -5.112 1.00 89.12 82 ASN A O 1
ATOM 697 N N . ASP A 1 83 ? 1.619 12.635 -4.013 1.00 91.62 83 ASP A N 1
ATOM 698 C CA . ASP A 1 83 ? 2.275 12.591 -2.702 1.00 91.62 83 ASP A CA 1
ATOM 699 C C . ASP A 1 83 ? 3.022 11.272 -2.429 1.00 91.62 83 ASP A C 1
ATOM 701 O O . ASP A 1 83 ? 3.655 11.108 -1.382 1.00 91.62 83 ASP A O 1
ATOM 705 N N . GLN A 1 84 ? 2.962 10.310 -3.358 1.00 92.69 84 GLN A N 1
ATOM 706 C CA . GLN A 1 84 ? 3.528 8.961 -3.209 1.00 92.69 84 GLN A CA 1
ATOM 707 C C . GLN A 1 84 ? 3.024 8.253 -1.935 1.00 92.69 84 GLN A C 1
ATOM 709 O O . GLN A 1 84 ? 3.787 7.603 -1.206 1.00 92.69 84 GLN A O 1
ATOM 714 N N . VAL A 1 85 ? 1.721 8.380 -1.659 1.00 94.31 85 VAL A N 1
ATOM 715 C CA . VAL A 1 85 ? 1.083 7.852 -0.446 1.00 94.31 85 VAL A CA 1
ATOM 716 C C . VAL A 1 85 ? 0.253 6.615 -0.765 1.00 94.31 85 VAL A C 1
ATOM 718 O O . VAL A 1 85 ? -0.756 6.689 -1.456 1.00 94.31 85 VAL A O 1
ATOM 721 N N . LEU A 1 86 ? 0.626 5.473 -0.192 1.00 92.19 86 LEU A N 1
ATOM 722 C CA . LEU A 1 86 ? -0.181 4.256 -0.173 1.00 92.19 86 LEU A CA 1
ATOM 723 C C . LEU A 1 86 ? -1.051 4.224 1.089 1.00 92.19 86 LEU A C 1
ATOM 725 O O . LEU A 1 86 ? -0.559 3.951 2.186 1.00 92.19 86 LEU A O 1
ATOM 729 N N . SER A 1 87 ? -2.350 4.451 0.937 1.00 92.88 87 SER A N 1
ATOM 730 C CA . SER A 1 87 ? -3.318 4.386 2.032 1.00 92.88 87 SER A CA 1
ATOM 731 C C . SER A 1 87 ? -3.943 2.997 2.110 1.00 92.88 87 SER A C 1
ATOM 733 O O . SER A 1 87 ? -4.557 2.536 1.157 1.00 92.88 87 SER A O 1
ATOM 735 N N . VAL A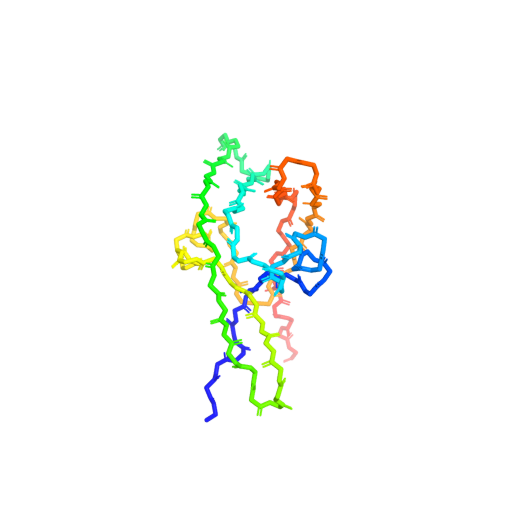 1 88 ? -3.796 2.318 3.248 1.00 91.62 88 VAL A N 1
ATOM 736 C CA . VAL A 1 88 ? -4.439 1.034 3.553 1.00 91.62 88 VAL A CA 1
ATOM 737 C C . VAL A 1 88 ? -5.725 1.296 4.328 1.00 91.62 88 VAL A C 1
ATOM 739 O O . VAL A 1 88 ? -5.696 1.554 5.537 1.00 91.62 88 VAL A O 1
ATOM 742 N N . GLU A 1 89 ? -6.840 1.207 3.615 1.00 92.50 89 GLU A N 1
ATOM 743 C CA . GLU A 1 89 ? -8.179 1.586 4.072 1.00 92.50 89 GLU A CA 1
ATOM 744 C C . GLU A 1 89 ? -8.866 0.474 4.861 1.00 92.50 89 GLU A C 1
ATOM 746 O O . GLU A 1 89 ? -9.528 0.742 5.858 1.00 92.50 89 GLU A O 1
ATOM 751 N N . LEU A 1 90 ? -8.686 -0.780 4.440 1.00 91.62 90 LEU A N 1
ATOM 752 C CA . LEU A 1 90 ? -9.286 -1.943 5.088 1.00 91.62 90 LEU A CA 1
ATOM 753 C C . LEU A 1 90 ? -8.424 -3.185 4.866 1.00 91.62 90 LEU A C 1
ATOM 755 O O . LEU A 1 90 ? -7.921 -3.428 3.770 1.00 91.62 90 LEU A O 1
ATOM 759 N N . VAL A 1 91 ? -8.306 -4.010 5.902 1.00 89.56 91 VAL A N 1
ATOM 760 C CA . VAL A 1 91 ? -7.713 -5.347 5.820 1.00 89.56 91 VAL A CA 1
ATOM 761 C C . VAL A 1 91 ? -8.795 -6.353 6.187 1.00 89.56 91 VAL A C 1
ATOM 763 O O . VAL A 1 91 ? -9.308 -6.333 7.302 1.00 89.56 91 VAL A O 1
ATOM 766 N N . VAL A 1 92 ? -9.159 -7.220 5.244 1.00 89.56 92 VAL A N 1
ATOM 767 C CA . VAL A 1 92 ? -10.134 -8.297 5.440 1.00 89.56 92 VAL A CA 1
ATOM 768 C C . VAL A 1 92 ? -9.369 -9.604 5.659 1.00 89.56 92 VAL A C 1
ATOM 770 O O . VAL A 1 92 ? -8.748 -10.103 4.708 1.00 89.56 92 VAL A O 1
ATOM 773 N N . PRO A 1 93 ? -9.401 -10.173 6.879 1.00 88.31 93 PRO A N 1
ATOM 774 C CA . PRO A 1 93 ? -8.692 -11.405 7.186 1.00 88.31 93 PRO A CA 1
ATOM 775 C C . PRO A 1 93 ? -9.160 -12.572 6.320 1.00 88.31 93 PRO A C 1
ATOM 777 O O . PRO A 1 93 ? -10.360 -12.773 6.106 1.00 88.31 93 PRO A O 1
ATOM 780 N N . TYR A 1 94 ? -8.220 -13.387 5.852 1.00 84.81 94 TYR A N 1
ATOM 781 C CA . TYR A 1 94 ? -8.560 -14.628 5.170 1.00 84.81 94 TYR A CA 1
ATOM 782 C C . TYR A 1 94 ? -9.115 -15.658 6.162 1.00 84.81 94 TYR A C 1
ATOM 784 O O . TYR A 1 94 ? -8.378 -16.242 6.957 1.00 84.81 94 TYR A O 1
ATOM 792 N N . VAL A 1 95 ? -10.414 -15.946 6.075 1.00 80.69 95 VAL A N 1
ATOM 793 C CA . VAL A 1 95 ? -11.042 -17.040 6.827 1.00 80.69 95 VAL A CA 1
ATOM 794 C C . VAL A 1 95 ? -10.975 -18.313 5.988 1.00 80.69 95 VAL A C 1
ATOM 796 O O . VAL A 1 95 ? -11.678 -18.459 4.985 1.00 80.69 95 VAL A O 1
ATOM 799 N N . ARG A 1 96 ? -10.120 -19.259 6.390 1.00 74.62 96 ARG A N 1
ATOM 800 C CA . ARG A 1 96 ? -10.087 -20.590 5.775 1.00 74.62 96 ARG A CA 1
ATOM 801 C C . ARG A 1 96 ? -11.368 -21.316 6.184 1.00 74.62 96 ARG A C 1
ATOM 803 O O . ARG A 1 96 ? -11.486 -21.732 7.329 1.00 74.62 96 ARG A O 1
ATOM 810 N N . ARG A 1 97 ? -12.328 -21.453 5.267 1.00 70.06 97 ARG A N 1
ATOM 811 C CA . ARG A 1 97 ? -13.485 -22.324 5.498 1.00 70.06 97 ARG A CA 1
ATOM 812 C C . ARG A 1 97 ? -12.970 -23.759 5.605 1.00 70.06 97 ARG A C 1
ATOM 814 O O . ARG A 1 97 ? -12.399 -24.274 4.644 1.00 70.06 97 ARG A O 1
ATOM 821 N N . SER A 1 98 ? -13.083 -24.345 6.793 1.00 62.50 98 SER A N 1
ATOM 822 C CA . SER A 1 98 ? -12.921 -25.783 6.993 1.00 62.50 98 SER A CA 1
ATOM 823 C C . SER A 1 98 ? -14.085 -26.461 6.277 1.00 62.50 98 SER A C 1
ATOM 825 O O . SER A 1 98 ? -15.234 -26.098 6.527 1.00 62.50 98 SER A O 1
ATOM 827 N N . HIS A 1 99 ? -13.773 -27.350 5.341 1.00 52.69 99 HIS A N 1
ATOM 828 C CA . HIS A 1 99 ? -14.742 -28.195 4.651 1.00 52.69 99 HIS A CA 1
ATOM 829 C C . HIS A 1 99 ? -14.680 -29.598 5.239 1.00 52.69 99 HIS A C 1
ATOM 831 O O . HIS A 1 99 ? -13.559 -29.982 5.655 1.00 52.69 99 HIS A O 1
#

Mean predicted aligned error: 6.02 Å

Foldseek 3Di:
DDDPQDDFCDPVLCVLLVCVVHWDKAKEWQVVDVVIDIDIFTKDWDADPVGDIGIGTPPRVVVCVVNVAGGPWDWDWDADSVRNYIYGNDTHDDDDPDD

Organism: Helianthus annuus (NCBI:txid4232)